Protein AF-A0A9D7CBF1-F1 (afdb_monomer_lite)

Secondary structure (DSSP, 8-state):
-PPPP---PPPPPPPHHHHHHHHHHHHHHHHHHIIIIIHHHHH---SSSHHHHTTHHHHHHHHHHHHHHHHHHHHHHHHHHHHHHHHHHHHHS------

Radius of gyration: 31.82 Å; chains: 1; bounding box: 106×47×60 Å

pLDDT: mean 87.49, std 14.04, range [46.16, 98.62]

Foldseek 3Di:
DDDDDPPPDDDDDDDPVRVVVVVVVVVVVVVVCCQQAVCQQQQLHHPPCNCVVVVNSVNNVVNVVVVVVVVVVVVVVVVVVVVVVVVVVVVPDPPPPDD

Sequence (99 aa):
MPLPASSTPPPELPSSRALIRSTLAALAVAVVLLLTTVLPAEYGIDPTGAGRVLGLTHMGEIKVRLAREAAADAAADAAAIDEAMDDAEAVATPPDSTA

Structure (mmCIF, N/CA/C/O backbone):
data_AF-A0A9D7CBF1-F1
#
_entry.id   AF-A0A9D7CBF1-F1
#
loop_
_atom_site.group_PDB
_atom_site.id
_atom_site.type_symbol
_atom_site.label_atom_id
_atom_site.label_alt_id
_atom_site.label_comp_id
_atom_site.label_asym_id
_atom_site.label_entity_id
_atom_site.label_seq_id
_atom_site.pdbx_PDB_ins_code
_atom_site.Cartn_x
_atom_site.Cartn_y
_atom_site.Cartn_z
_atom_site.occupancy
_atom_site.B_iso_or_equiv
_atom_site.auth_seq_id
_atom_site.auth_comp_id
_atom_site.auth_asym_id
_atom_site.auth_atom_id
_atom_site.pdbx_PDB_model_num
ATOM 1 N N . MET A 1 1 ? -39.797 38.365 32.332 1.00 73.25 1 MET A N 1
ATOM 2 C CA . MET A 1 1 ? -39.767 36.930 31.981 1.00 73.25 1 MET A CA 1
ATOM 3 C C . MET A 1 1 ? -38.304 36.508 31.872 1.00 73.25 1 MET A C 1
ATOM 5 O O . MET A 1 1 ? -37.651 36.974 30.949 1.00 73.25 1 MET A O 1
ATOM 9 N N . PRO A 1 2 ? -37.746 35.761 32.841 1.00 71.06 2 PRO A N 1
ATOM 10 C CA . PRO A 1 2 ? -36.368 35.263 32.774 1.00 71.06 2 PRO A CA 1
ATOM 11 C C . PRO A 1 2 ? -36.238 34.156 31.714 1.00 71.06 2 PRO A C 1
ATOM 13 O O . PRO A 1 2 ? -37.136 33.326 31.590 1.00 71.06 2 PRO A O 1
ATOM 16 N N . LEU A 1 3 ? -35.146 34.154 30.948 1.00 72.25 3 LEU A N 1
ATOM 17 C CA . LEU A 1 3 ? -34.846 33.126 29.943 1.00 72.25 3 LEU A CA 1
ATOM 18 C C . LEU A 1 3 ? -34.361 31.827 30.626 1.00 72.25 3 LEU A C 1
ATOM 20 O O . LEU A 1 3 ? -33.643 31.920 31.625 1.00 72.25 3 LEU A O 1
ATOM 24 N N . PRO A 1 4 ? -34.711 30.626 30.120 1.00 72.38 4 PRO A N 1
ATOM 25 C CA . PRO A 1 4 ? -34.198 29.371 30.665 1.00 72.38 4 PRO A CA 1
ATOM 26 C C . PRO A 1 4 ? -32.698 29.235 30.367 1.00 72.38 4 PRO A C 1
ATOM 28 O O . PRO A 1 4 ? -32.264 29.406 29.229 1.00 72.38 4 PRO A O 1
ATOM 31 N N . ALA A 1 5 ? -31.901 28.922 31.390 1.00 69.19 5 ALA A N 1
ATOM 32 C CA . ALA A 1 5 ? -30.484 28.624 31.230 1.00 69.19 5 ALA A CA 1
ATOM 33 C C . ALA A 1 5 ? -30.316 27.360 30.370 1.00 69.19 5 ALA A C 1
ATOM 35 O O . ALA A 1 5 ? -30.814 26.291 30.722 1.00 69.19 5 ALA A O 1
ATOM 36 N N . SER A 1 6 ? -29.624 27.474 29.237 1.00 65.06 6 SER A N 1
ATOM 37 C CA . SER A 1 6 ? -29.254 26.341 28.389 1.00 65.06 6 SER A CA 1
ATOM 38 C C . SER A 1 6 ? -28.215 25.479 29.110 1.00 65.06 6 SER A C 1
ATOM 40 O O . SER A 1 6 ? -27.018 25.768 29.074 1.00 65.06 6 SER A O 1
ATOM 42 N N . SER A 1 7 ? -28.678 24.434 29.795 1.00 62.53 7 SER A N 1
ATOM 43 C CA . SER A 1 7 ? -27.835 23.418 30.422 1.00 62.53 7 SER A CA 1
ATOM 44 C C . SER A 1 7 ? -27.278 22.474 29.354 1.00 62.53 7 SER A C 1
ATOM 46 O O . SER A 1 7 ? -27.757 21.352 29.196 1.00 62.53 7 SER A O 1
ATOM 48 N N . THR A 1 8 ? -26.288 22.931 28.589 1.00 72.69 8 THR A N 1
ATOM 49 C CA . THR A 1 8 ? -25.450 22.020 27.804 1.00 72.69 8 THR A CA 1
ATOM 50 C C . THR A 1 8 ? -24.467 21.381 28.784 1.00 72.69 8 THR A C 1
ATOM 52 O O . THR A 1 8 ? -23.608 22.098 29.306 1.00 72.69 8 THR A O 1
ATOM 55 N N . PRO A 1 9 ? -24.597 20.082 29.113 1.00 74.31 9 PRO A N 1
ATOM 56 C CA . PRO A 1 9 ? -23.629 19.423 29.976 1.00 74.31 9 PRO A CA 1
ATOM 57 C C . PRO A 1 9 ? -22.238 19.457 29.319 1.00 74.31 9 PRO A C 1
ATOM 59 O O . PRO A 1 9 ? -22.139 19.407 28.088 1.00 74.31 9 PRO A O 1
ATOM 62 N N . PRO A 1 10 ? -21.160 19.571 30.116 1.00 72.25 10 PRO A N 1
ATOM 63 C CA . PRO A 1 10 ? -19.801 19.535 29.591 1.00 72.25 10 PRO A CA 1
ATOM 64 C C . PRO A 1 10 ? -19.548 18.200 28.870 1.00 72.25 10 PRO A C 1
ATOM 66 O O . PRO A 1 10 ? -20.109 17.179 29.275 1.00 72.25 10 PRO A O 1
ATOM 69 N N . PRO A 1 11 ? -18.725 18.184 27.805 1.00 74.19 11 PRO A N 1
ATOM 70 C CA . PRO A 1 11 ? -18.452 16.963 27.058 1.00 74.19 11 PRO A CA 1
ATOM 71 C C . PRO A 1 11 ? -17.818 15.924 27.985 1.00 74.19 11 PRO A C 1
ATOM 73 O O . PRO A 1 11 ? -16.750 16.159 28.553 1.00 74.19 11 PRO A O 1
ATOM 76 N N . GLU A 1 12 ? -18.480 14.778 28.151 1.00 79.19 12 GLU A N 1
ATOM 77 C CA . GLU A 1 12 ? -17.913 13.673 28.916 1.00 79.19 12 GLU A CA 1
ATOM 78 C C . GLU A 1 12 ? -16.659 13.151 28.211 1.00 79.19 12 GLU A C 1
ATOM 80 O O . GLU A 1 12 ? -16.680 12.795 27.030 1.00 79.19 12 GLU A O 1
ATOM 85 N N . LEU A 1 13 ? -15.541 13.138 28.938 1.00 82.94 13 LEU A N 1
ATOM 86 C CA . LEU A 1 13 ? -14.261 12.702 28.398 1.00 82.94 13 LEU A CA 1
ATOM 87 C C . LEU A 1 13 ? -14.205 11.168 28.328 1.00 82.94 13 LEU A C 1
ATOM 89 O O . LEU A 1 13 ? -14.628 10.489 29.270 1.00 82.94 13 LEU A O 1
ATOM 93 N N . PRO A 1 14 ? -13.647 10.591 27.248 1.00 83.06 14 PRO A N 1
ATOM 94 C CA . PRO A 1 14 ? -13.475 9.151 27.155 1.00 83.06 14 PRO A CA 1
ATOM 95 C C . PRO A 1 14 ? -12.546 8.653 28.268 1.00 83.06 14 PRO A C 1
ATOM 97 O O . PRO A 1 14 ? -11.486 9.222 28.523 1.00 83.06 14 PRO A O 1
ATOM 100 N N . SER A 1 15 ? -12.924 7.549 28.915 1.00 91.38 15 SER A N 1
ATOM 101 C CA . SER A 1 15 ? -12.055 6.900 29.903 1.00 91.38 15 SER A CA 1
ATOM 102 C C . SER A 1 15 ? -10.755 6.395 29.262 1.00 91.38 15 SER A C 1
ATOM 104 O O . SER A 1 15 ? -10.725 6.055 28.077 1.00 91.38 15 SER A O 1
ATOM 106 N N . SER A 1 16 ? -9.688 6.234 30.050 1.00 92.69 16 SER A N 1
ATOM 107 C CA . SER A 1 16 ? -8.406 5.708 29.549 1.00 92.69 16 SER A CA 1
ATOM 108 C C . SER A 1 16 ? -8.554 4.347 28.857 1.00 92.69 16 SER A C 1
ATOM 110 O O . SER A 1 16 ? -7.890 4.075 27.861 1.00 92.69 16 SER A O 1
ATOM 112 N N . ARG A 1 17 ? -9.477 3.500 29.337 1.00 91.50 17 ARG A N 1
ATOM 113 C CA . ARG A 1 17 ? -9.803 2.210 28.704 1.00 91.50 17 ARG A CA 1
ATOM 114 C C . ARG A 1 17 ? -10.453 2.387 27.331 1.00 91.50 17 ARG A C 1
ATOM 116 O O . ARG A 1 17 ? -10.142 1.629 26.416 1.00 91.50 17 ARG A O 1
ATOM 123 N N . ALA A 1 18 ? -11.342 3.370 27.187 1.00 92.88 18 ALA A N 1
ATOM 124 C CA . ALA A 1 18 ? -11.967 3.688 25.906 1.00 92.88 18 ALA A CA 1
ATOM 125 C C . ALA A 1 18 ? -10.932 4.198 24.894 1.00 92.88 18 ALA A C 1
ATOM 127 O O . ALA A 1 18 ? -10.955 3.764 23.744 1.00 92.88 18 ALA A O 1
ATOM 128 N N . LEU A 1 19 ? -9.993 5.037 25.341 1.00 94.38 19 LEU A N 1
ATOM 129 C CA . LEU A 1 19 ? -8.904 5.556 24.513 1.00 94.38 19 LEU A CA 1
ATOM 130 C C . LEU A 1 19 ? -7.987 4.426 24.022 1.00 94.38 19 LEU A C 1
ATOM 132 O O . LEU A 1 19 ? -7.766 4.287 22.826 1.00 94.38 19 LEU A O 1
ATOM 136 N N . ILE A 1 20 ? -7.531 3.543 24.915 1.00 97.38 20 ILE A N 1
ATOM 137 C CA . ILE A 1 20 ? -6.689 2.398 24.526 1.00 97.38 20 ILE A CA 1
ATOM 138 C C . ILE A 1 20 ? -7.412 1.500 23.515 1.00 97.38 20 ILE A C 1
ATOM 140 O O . ILE A 1 20 ? -6.827 1.085 22.513 1.00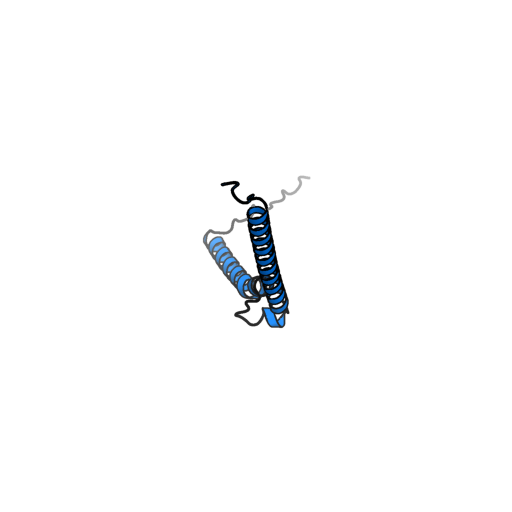 97.38 20 ILE A O 1
ATOM 144 N N . ARG A 1 21 ? -8.701 1.218 23.743 1.00 95.81 21 ARG A N 1
ATOM 145 C CA . ARG A 1 21 ? -9.499 0.396 22.828 1.00 95.81 21 ARG A CA 1
ATOM 146 C C . ARG A 1 21 ? -9.618 1.037 21.443 1.00 95.81 21 ARG A C 1
ATOM 148 O O . ARG A 1 21 ? -9.502 0.321 20.449 1.00 95.81 21 ARG A O 1
ATOM 155 N N . SER A 1 22 ? -9.859 2.345 21.358 1.00 97.31 22 SER A N 1
ATOM 156 C CA . SER A 1 22 ? -9.968 3.027 20.065 1.00 97.31 22 SER A CA 1
ATOM 157 C C . SER A 1 22 ? -8.620 3.115 19.352 1.00 97.31 22 SER A C 1
ATOM 159 O O . SER A 1 22 ? -8.574 2.892 18.145 1.00 97.31 22 SER A O 1
ATOM 161 N N . THR A 1 23 ? -7.518 3.334 20.074 1.00 97.19 23 THR A N 1
ATOM 162 C CA . THR A 1 23 ? -6.168 3.312 19.495 1.00 97.19 23 THR A CA 1
ATOM 163 C C . THR A 1 23 ? -5.825 1.944 18.914 1.00 97.19 23 THR A C 1
ATOM 165 O O . THR A 1 23 ? -5.331 1.870 17.792 1.00 97.19 23 THR A O 1
ATOM 168 N N . LEU A 1 24 ? -6.127 0.855 19.625 1.00 98.38 24 LEU A N 1
ATOM 169 C CA . LEU A 1 24 ? -5.895 -0.498 19.110 1.00 98.38 24 LEU A CA 1
ATOM 170 C C . LEU A 1 24 ? -6.747 -0.794 17.871 1.00 98.38 24 LEU A C 1
ATOM 172 O O . LEU A 1 24 ? -6.252 -1.379 16.910 1.00 98.38 24 LEU A O 1
ATOM 176 N N . ALA A 1 25 ? -8.008 -0.357 17.865 1.00 98.19 25 ALA A N 1
ATOM 177 C CA . ALA A 1 25 ? -8.867 -0.496 16.694 1.00 98.19 25 ALA A CA 1
ATOM 178 C C . ALA A 1 25 ? -8.328 0.304 15.495 1.00 98.19 25 ALA A C 1
ATOM 180 O O . ALA A 1 25 ? -8.259 -0.223 14.387 1.00 98.19 25 ALA A O 1
ATOM 181 N N . ALA A 1 26 ? -7.893 1.546 15.717 1.00 98.12 26 ALA A N 1
ATOM 182 C CA . ALA A 1 26 ? -7.286 2.376 14.681 1.00 98.12 26 ALA A CA 1
ATOM 183 C C . ALA A 1 26 ? -5.995 1.751 14.134 1.00 98.12 26 ALA A C 1
ATOM 185 O O . ALA A 1 26 ? -5.804 1.718 12.921 1.00 98.12 26 ALA A O 1
ATOM 186 N N . LEU A 1 27 ? -5.146 1.199 15.006 1.00 98.62 27 LEU A N 1
ATOM 187 C CA . LEU A 1 27 ? -3.933 0.491 14.599 1.00 98.62 27 LEU A CA 1
ATOM 188 C C . LEU A 1 27 ? -4.263 -0.715 13.712 1.00 98.62 27 LEU A C 1
ATOM 190 O O . LEU A 1 27 ? -3.626 -0.906 12.679 1.00 98.62 27 LEU A O 1
ATOM 194 N N . ALA A 1 28 ? -5.282 -1.499 14.070 1.00 98.62 28 ALA A N 1
ATOM 195 C CA . ALA A 1 28 ? -5.719 -2.627 13.254 1.00 98.62 28 ALA A CA 1
ATOM 196 C C . ALA A 1 28 ? -6.190 -2.173 11.861 1.00 98.62 28 ALA A C 1
ATOM 198 O O . ALA A 1 28 ? -5.763 -2.738 10.855 1.00 98.62 28 ALA A O 1
ATOM 199 N N . VAL A 1 29 ? -7.007 -1.116 11.788 1.00 98.62 29 VAL A N 1
ATOM 200 C CA . VAL A 1 29 ? -7.439 -0.527 10.508 1.00 98.62 29 VAL A CA 1
ATOM 201 C C . VAL A 1 29 ? -6.240 -0.032 9.697 1.00 98.62 29 VAL A C 1
ATOM 203 O O . VAL A 1 29 ? -6.168 -0.292 8.498 1.00 98.62 29 VAL A O 1
ATOM 206 N N . ALA A 1 30 ? -5.275 0.625 10.341 1.00 98.44 30 ALA A N 1
ATOM 207 C CA . ALA A 1 30 ? -4.068 1.107 9.682 1.00 98.44 30 ALA A CA 1
ATOM 208 C C . ALA A 1 30 ? -3.251 -0.041 9.072 1.00 98.44 30 ALA A C 1
ATOM 210 O O . ALA A 1 30 ? -2.821 0.070 7.928 1.00 98.44 30 ALA A O 1
ATOM 211 N N . VAL A 1 31 ? -3.090 -1.162 9.784 1.00 98.50 31 VAL A N 1
ATOM 212 C CA . VAL A 1 31 ? -2.406 -2.353 9.248 1.00 98.50 31 VAL A CA 1
ATOM 213 C C . VAL A 1 31 ? -3.165 -2.930 8.053 1.00 98.50 31 VAL A C 1
ATOM 215 O O . VAL A 1 31 ? -2.548 -3.270 7.047 1.00 98.50 31 VAL A O 1
ATOM 218 N N . VAL A 1 32 ? -4.496 -3.006 8.118 1.00 98.25 32 VAL A N 1
ATOM 219 C CA . VAL A 1 32 ? -5.304 -3.486 6.985 1.00 98.25 32 VAL A CA 1
ATOM 220 C C . VAL A 1 32 ? -5.099 -2.600 5.758 1.00 98.25 32 VAL A C 1
ATOM 222 O O . VAL A 1 32 ? -4.835 -3.119 4.674 1.00 98.25 32 VAL A O 1
ATOM 225 N N . LEU A 1 33 ? -5.164 -1.277 5.916 1.00 98.00 33 LEU A N 1
ATOM 226 C CA . LEU A 1 33 ? -4.909 -0.339 4.820 1.00 98.00 33 LEU A CA 1
ATOM 227 C C . LEU A 1 33 ? -3.476 -0.470 4.293 1.00 98.00 33 LEU A C 1
ATOM 229 O O . LEU A 1 33 ? -3.272 -0.554 3.086 1.00 98.00 33 LEU A O 1
ATOM 233 N N . LEU A 1 34 ? -2.488 -0.579 5.182 1.00 98.12 34 LEU A N 1
ATOM 234 C CA . LEU A 1 34 ? -1.091 -0.757 4.795 1.00 98.12 34 LEU A CA 1
ATOM 235 C C . LEU A 1 34 ? -0.910 -1.969 3.868 1.00 98.12 34 LEU A C 1
ATOM 237 O O . LEU A 1 34 ? -0.268 -1.857 2.826 1.00 98.12 34 LEU A O 1
ATOM 241 N N . LEU A 1 35 ? -1.499 -3.111 4.225 1.00 97.50 35 LEU A N 1
ATOM 242 C CA . LEU A 1 35 ? -1.336 -4.358 3.476 1.00 97.50 35 LEU A CA 1
ATOM 243 C C . LEU A 1 35 ? -2.180 -4.432 2.196 1.00 97.50 35 LEU A C 1
ATOM 245 O O . LEU A 1 35 ? -1.778 -5.104 1.250 1.00 97.50 35 LEU A O 1
ATOM 249 N N . THR A 1 36 ? -3.345 -3.781 2.162 1.00 96.56 36 THR A N 1
ATOM 250 C CA . THR A 1 36 ? -4.322 -3.927 1.062 1.00 96.56 36 THR A CA 1
ATOM 251 C C . THR A 1 36 ? -4.322 -2.770 0.069 1.00 96.56 36 THR A C 1
ATOM 253 O O . THR A 1 36 ? -4.767 -2.952 -1.064 1.00 96.56 36 THR A O 1
ATOM 256 N N . THR A 1 37 ? -3.838 -1.587 0.459 1.00 97.00 37 THR A N 1
ATOM 257 C CA . THR A 1 37 ? -3.851 -0.395 -0.401 1.00 97.00 37 THR A CA 1
ATOM 258 C C . THR A 1 37 ? -2.459 0.186 -0.593 1.00 97.00 37 THR A C 1
ATOM 260 O O . THR A 1 37 ? -2.029 0.332 -1.736 1.00 97.00 37 THR A O 1
ATOM 263 N N . VAL A 1 38 ? -1.729 0.454 0.493 1.00 97.31 38 VAL A N 1
ATOM 264 C CA . VAL A 1 38 ? -0.431 1.148 0.435 1.00 97.31 38 VAL A CA 1
ATOM 265 C C . VAL A 1 38 ? 0.635 0.271 -0.223 1.00 97.31 38 VAL A C 1
ATOM 267 O O . VAL A 1 38 ? 1.201 0.662 -1.242 1.00 97.31 38 VAL A O 1
ATOM 270 N N . LEU A 1 39 ? 0.860 -0.945 0.292 1.00 97.88 39 LEU A N 1
ATOM 271 C CA . LEU A 1 39 ? 1.842 -1.875 -0.278 1.00 97.88 39 LEU A CA 1
ATOM 272 C C . LEU A 1 39 ? 1.563 -2.209 -1.757 1.00 97.88 39 LEU A C 1
ATOM 274 O O . LEU A 1 39 ? 2.493 -2.113 -2.565 1.00 97.88 39 LEU A O 1
ATOM 278 N N . PRO A 1 40 ? 0.313 -2.512 -2.159 1.00 97.75 40 PRO A N 1
ATOM 279 C CA . PRO A 1 40 ? -0.014 -2.715 -3.565 1.00 97.75 40 PRO A CA 1
ATOM 280 C C . PRO A 1 40 ? 0.235 -1.488 -4.446 1.00 97.75 40 PRO A C 1
ATOM 282 O O . PRO A 1 40 ? 0.849 -1.621 -5.501 1.00 97.75 40 PRO A O 1
ATOM 285 N N . ALA A 1 41 ? -0.214 -0.299 -4.032 1.00 97.19 41 ALA A N 1
ATOM 286 C CA . ALA A 1 41 ? -0.178 0.907 -4.866 1.00 97.19 41 ALA A CA 1
ATOM 287 C C . ALA A 1 41 ? 1.214 1.548 -4.992 1.00 97.19 41 ALA A C 1
ATOM 289 O O . ALA A 1 41 ? 1.482 2.265 -5.967 1.00 97.19 41 ALA A O 1
ATOM 290 N N . GLU A 1 42 ? 2.074 1.349 -3.994 1.00 96.50 42 GLU A N 1
ATOM 291 C CA . GLU A 1 42 ? 3.419 1.929 -3.963 1.00 96.50 42 GLU A CA 1
ATOM 292 C C . GLU A 1 42 ? 4.493 0.935 -4.387 1.00 96.50 42 GLU A C 1
ATOM 294 O O . GLU A 1 42 ? 5.386 1.299 -5.149 1.00 96.50 42 GLU A O 1
ATOM 299 N N . TYR A 1 43 ? 4.381 -0.321 -3.955 1.00 96.75 43 TYR A N 1
ATOM 300 C CA . TYR A 1 43 ? 5.442 -1.314 -4.129 1.00 96.75 43 TYR A CA 1
ATOM 301 C C . TYR A 1 43 ? 5.033 -2.496 -5.012 1.00 96.75 43 TYR A C 1
ATOM 303 O O . TYR A 1 43 ? 5.866 -3.352 -5.303 1.00 96.75 43 TYR A O 1
ATOM 311 N N . GLY A 1 44 ? 3.767 -2.586 -5.432 1.00 96.12 44 GLY A N 1
ATOM 312 C CA . GLY A 1 44 ? 3.268 -3.736 -6.193 1.00 96.12 44 GLY A CA 1
ATOM 313 C C . GLY A 1 44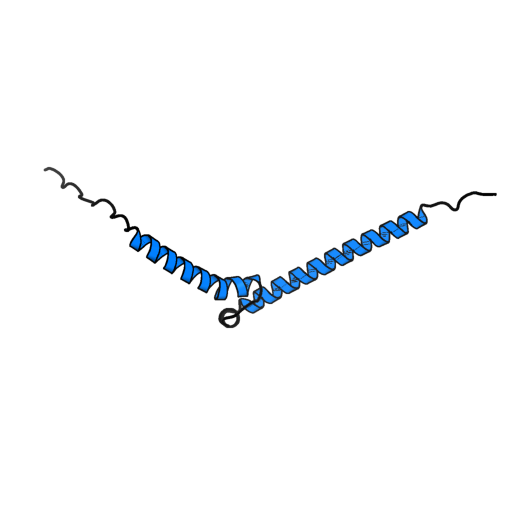 ? 3.219 -5.031 -5.373 1.00 96.12 44 GLY A C 1
ATOM 314 O O . GLY A 1 44 ? 3.082 -6.116 -5.935 1.00 96.12 44 GLY A O 1
ATOM 315 N N . ILE A 1 45 ? 3.334 -4.942 -4.044 1.00 96.88 45 ILE A N 1
ATOM 316 C CA . ILE A 1 45 ? 3.306 -6.099 -3.145 1.00 96.88 45 ILE A CA 1
ATOM 317 C C . ILE A 1 45 ? 1.883 -6.256 -2.620 1.00 96.88 45 ILE A C 1
ATOM 319 O O . ILE A 1 45 ? 1.388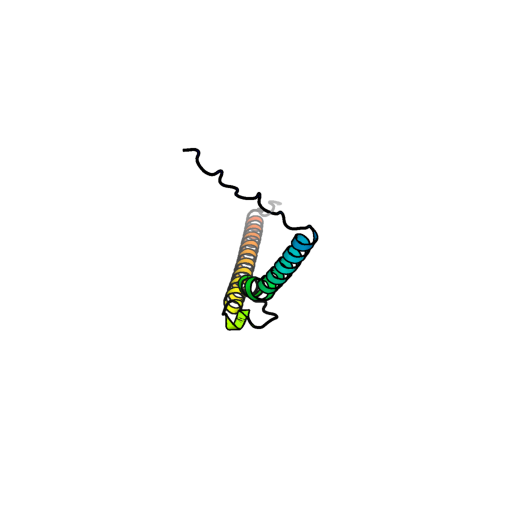 -5.391 -1.906 1.00 96.88 45 ILE A O 1
ATOM 323 N N . ASP A 1 46 ? 1.229 -7.371 -2.941 1.00 96.50 46 ASP A N 1
ATOM 324 C CA . ASP A 1 46 ? -0.152 -7.635 -2.530 1.00 96.50 46 ASP A CA 1
ATOM 325 C C . ASP A 1 46 ? -0.287 -9.005 -1.850 1.00 96.50 46 ASP A C 1
ATOM 327 O O . ASP A 1 46 ? -0.552 -10.004 -2.525 1.00 96.50 46 ASP A O 1
ATOM 331 N N . PRO A 1 47 ? -0.106 -9.078 -0.516 1.00 95.00 47 PRO A N 1
ATOM 332 C CA . PRO A 1 47 ? -0.201 -10.337 0.220 1.00 95.00 47 PRO A CA 1
ATOM 333 C C . PRO A 1 47 ? -1.641 -10.856 0.323 1.00 95.00 47 PRO A C 1
ATOM 335 O O . PRO A 1 47 ? -1.853 -12.028 0.622 1.00 95.00 47 PRO A O 1
ATOM 338 N N . THR A 1 48 ? -2.634 -9.989 0.101 1.00 96.12 48 THR A N 1
ATOM 339 C CA . THR A 1 48 ? -4.057 -10.310 0.293 1.00 96.12 48 THR A CA 1
ATOM 340 C C . THR A 1 48 ? -4.799 -10.608 -1.009 1.00 96.12 48 THR A C 1
ATOM 342 O O . THR A 1 48 ? -5.868 -11.211 -0.975 1.00 96.12 48 THR A O 1
ATOM 345 N N . GLY A 1 49 ? -4.275 -10.166 -2.153 1.00 94.75 49 GLY A N 1
ATOM 346 C CA . GLY A 1 49 ? -4.948 -10.210 -3.454 1.00 94.75 49 GLY A CA 1
ATOM 347 C C . GLY A 1 49 ? -5.961 -9.078 -3.679 1.00 94.75 49 GLY A C 1
ATOM 348 O O . GLY A 1 49 ? -6.427 -8.893 -4.806 1.00 94.75 49 GLY A O 1
ATOM 349 N N . ALA A 1 50 ? -6.309 -8.306 -2.641 1.00 96.50 50 ALA A N 1
ATOM 350 C CA . ALA A 1 50 ? -7.283 -7.221 -2.739 1.00 96.50 50 ALA A CA 1
ATOM 351 C C . ALA A 1 50 ? -6.777 -6.084 -3.637 1.00 96.50 50 ALA A C 1
ATOM 353 O O . ALA A 1 50 ? -7.534 -5.557 -4.453 1.00 96.50 50 ALA A O 1
ATOM 354 N N . GLY A 1 51 ? -5.487 -5.752 -3.547 1.00 96.94 51 GLY A N 1
ATOM 355 C CA . GLY A 1 51 ? -4.86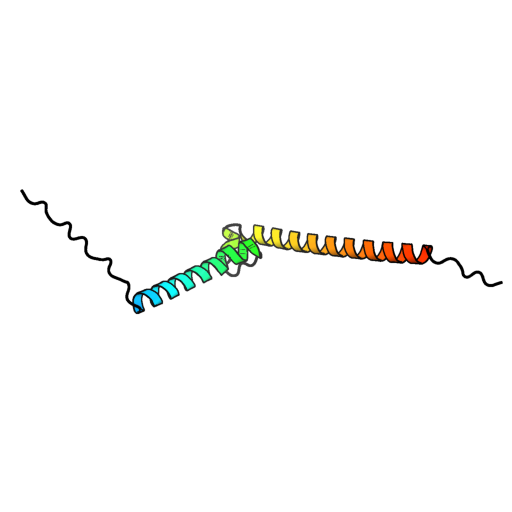8 -4.726 -4.382 1.00 96.94 51 GLY A CA 1
ATOM 356 C C . GLY A 1 51 ? -4.950 -5.059 -5.872 1.00 96.94 51 GLY A C 1
ATOM 357 O O . GLY A 1 51 ? -5.148 -4.162 -6.691 1.00 96.94 51 GLY A O 1
ATOM 358 N N . ARG A 1 52 ? -4.867 -6.343 -6.236 1.00 96.25 52 ARG A N 1
ATOM 359 C CA . ARG A 1 52 ? -4.970 -6.812 -7.624 1.00 96.25 52 ARG A CA 1
ATOM 360 C C . ARG A 1 52 ? -6.393 -6.694 -8.155 1.00 96.25 52 ARG A C 1
ATOM 362 O O . ARG A 1 52 ? -6.572 -6.256 -9.287 1.00 96.25 52 ARG A O 1
ATOM 369 N N . VAL A 1 53 ? -7.389 -7.026 -7.333 1.00 97.25 53 VAL A N 1
ATOM 370 C CA . VAL A 1 53 ? -8.813 -6.851 -7.676 1.00 97.25 53 VAL A CA 1
ATOM 371 C C . VAL A 1 53 ? -9.151 -5.372 -7.867 1.00 97.25 53 VAL A C 1
ATOM 373 O O . VAL A 1 53 ? -9.879 -5.018 -8.789 1.00 97.25 53 VAL A O 1
ATOM 376 N N . LEU A 1 54 ? -8.580 -4.505 -7.031 1.00 95.81 54 LEU A N 1
ATOM 377 C CA . LEU A 1 54 ? -8.742 -3.053 -7.125 1.00 95.81 54 LEU A CA 1
ATOM 378 C C . LEU A 1 54 ? -7.858 -2.405 -8.209 1.00 95.81 54 LEU A C 1
ATOM 380 O O . LEU A 1 54 ? -7.963 -1.204 -8.439 1.00 95.81 54 LEU A O 1
ATOM 384 N N . GLY A 1 55 ? -6.967 -3.166 -8.854 1.00 96.44 55 GLY A N 1
ATOM 385 C CA . GLY A 1 55 ? -6.024 -2.670 -9.863 1.00 96.44 55 GLY A CA 1
ATOM 386 C C . GLY A 1 55 ? -4.825 -1.879 -9.318 1.00 96.44 55 GLY A C 1
ATOM 387 O O . GLY A 1 55 ? -3.968 -1.461 -10.095 1.00 96.44 55 GLY A O 1
ATOM 388 N N . LEU A 1 56 ? -4.706 -1.711 -7.999 1.00 97.75 56 LEU A N 1
ATOM 389 C CA . LEU A 1 56 ? -3.628 -0.960 -7.346 1.00 97.75 56 LEU A CA 1
ATOM 390 C C . LEU A 1 56 ? -2.262 -1.633 -7.514 1.00 97.75 56 LEU A C 1
ATOM 392 O O . LEU A 1 56 ? -1.271 -0.953 -7.767 1.00 97.75 56 LEU A O 1
ATOM 396 N N . THR A 1 57 ? -2.212 -2.966 -7.434 1.00 97.69 57 THR A N 1
ATOM 397 C CA . THR A 1 57 ? -0.959 -3.732 -7.560 1.00 97.69 57 THR A CA 1
ATOM 398 C C . THR A 1 57 ? -0.283 -3.491 -8.906 1.00 97.69 57 THR A C 1
ATOM 400 O O . THR A 1 57 ? 0.925 -3.286 -8.967 1.00 97.69 57 THR A O 1
ATOM 403 N N . HIS A 1 58 ? -1.066 -3.446 -9.989 1.00 97.25 58 HIS A N 1
ATOM 404 C CA . HIS A 1 58 ? -0.531 -3.196 -11.327 1.00 97.25 58 HIS A CA 1
ATOM 405 C C . HIS A 1 58 ? 0.100 -1.802 -11.433 1.00 97.25 58 HIS A C 1
ATOM 407 O O . HIS A 1 58 ? 1.169 -1.644 -12.022 1.00 97.25 58 HIS A O 1
ATOM 413 N N . MET A 1 59 ? -0.523 -0.798 -10.808 1.00 96.69 59 MET A N 1
ATOM 414 C CA . MET A 1 59 ? 0.037 0.552 -10.739 1.00 96.69 59 MET A CA 1
ATOM 415 C C . MET A 1 59 ? 1.365 0.577 -9.969 1.00 96.69 59 MET A C 1
ATOM 417 O O . MET A 1 59 ? 2.319 1.201 -10.434 1.00 96.69 59 MET A O 1
ATOM 421 N N . GLY A 1 60 ? 1.449 -0.106 -8.822 1.00 97.44 60 GLY A N 1
ATOM 422 C CA . GLY A 1 60 ? 2.680 -0.186 -8.027 1.00 97.44 60 GLY A CA 1
ATOM 423 C C . GLY A 1 60 ? 3.821 -0.888 -8.766 1.00 97.44 60 GLY A C 1
ATOM 424 O O . GLY A 1 60 ? 4.935 -0.374 -8.810 1.00 97.44 60 GLY A O 1
ATOM 425 N N . GLU A 1 61 ? 3.537 -2.006 -9.438 1.00 97.69 61 GLU A N 1
ATOM 426 C CA . GLU A 1 61 ? 4.518 -2.721 -10.266 1.00 97.69 61 GLU A CA 1
ATOM 427 C C . GLU A 1 61 ? 5.100 -1.829 -11.379 1.00 97.69 61 GLU A C 1
ATOM 429 O O . GLU A 1 61 ? 6.302 -1.879 -11.646 1.00 97.69 61 GLU A O 1
ATOM 434 N N . ILE A 1 62 ? 4.267 -1.000 -12.024 1.00 97.62 62 ILE A N 1
ATOM 435 C CA . ILE A 1 62 ? 4.722 -0.029 -13.030 1.00 97.62 62 ILE A CA 1
ATOM 436 C C . ILE A 1 62 ? 5.669 0.989 -12.391 1.00 97.62 62 ILE A C 1
ATOM 438 O O . ILE A 1 62 ? 6.780 1.163 -12.884 1.00 97.62 62 ILE A O 1
ATOM 442 N N . LYS A 1 63 ? 5.273 1.621 -11.279 1.00 96.25 63 LYS A N 1
ATOM 443 C CA . LYS A 1 63 ? 6.116 2.613 -10.587 1.00 96.25 63 LYS A CA 1
ATOM 444 C C . LYS A 1 63 ? 7.486 2.048 -10.216 1.00 96.25 63 LYS A C 1
ATOM 446 O O . LYS A 1 63 ? 8.496 2.701 -10.458 1.00 96.25 63 LYS A O 1
ATOM 451 N N . VAL A 1 64 ? 7.521 0.835 -9.662 1.00 97.06 64 VAL A N 1
ATOM 452 C CA . VAL A 1 64 ? 8.771 0.173 -9.262 1.00 97.06 64 VAL A CA 1
ATOM 453 C C . VAL A 1 64 ? 9.666 -0.108 -10.470 1.00 97.06 64 VAL A C 1
ATOM 455 O O . VAL A 1 64 ? 10.876 0.102 -10.386 1.00 97.06 64 VAL A O 1
ATOM 458 N N . ARG A 1 65 ? 9.097 -0.550 -11.600 1.00 97.06 65 ARG A N 1
ATOM 459 C CA . ARG A 1 65 ? 9.870 -0.748 -12.836 1.00 97.06 65 ARG A CA 1
ATOM 460 C C . ARG A 1 65 ? 10.455 0.558 -13.354 1.00 97.06 65 ARG A C 1
ATOM 462 O O . ARG A 1 65 ? 11.661 0.609 -13.556 1.00 97.06 65 ARG A O 1
ATOM 469 N N . LEU A 1 66 ? 9.642 1.609 -13.465 1.00 96.94 66 LEU A N 1
ATOM 470 C CA . LEU A 1 66 ? 10.107 2.926 -13.911 1.00 96.94 66 LEU A CA 1
ATOM 471 C C . LEU A 1 66 ? 11.230 3.460 -13.014 1.00 96.94 66 LEU A C 1
ATOM 473 O O . LEU A 1 66 ? 12.217 3.986 -13.512 1.00 96.94 66 LEU A O 1
ATOM 477 N N . ALA A 1 67 ? 11.107 3.298 -11.694 1.00 95.88 67 ALA A N 1
ATOM 478 C CA . ALA A 1 67 ? 12.148 3.715 -10.759 1.00 95.88 67 ALA A CA 1
ATOM 479 C C . ALA A 1 67 ? 13.456 2.925 -10.946 1.00 95.88 67 ALA A C 1
ATOM 481 O O . ALA A 1 67 ? 14.539 3.499 -10.855 1.00 95.88 67 ALA A O 1
ATOM 482 N N . ARG A 1 68 ? 13.369 1.616 -11.218 1.00 96.44 68 ARG A N 1
ATOM 483 C CA . ARG A 1 68 ? 14.542 0.778 -11.506 1.00 96.44 68 ARG A CA 1
ATOM 484 C C . ARG A 1 68 ? 15.199 1.160 -12.832 1.00 96.44 68 ARG A C 1
ATOM 486 O O . ARG A 1 68 ? 16.421 1.219 -12.882 1.00 96.44 68 ARG A O 1
ATOM 493 N N . GLU A 1 69 ? 14.406 1.376 -13.874 1.00 96.38 69 GLU A N 1
ATOM 494 C CA . GLU A 1 69 ? 14.893 1.787 -15.196 1.00 96.38 69 GLU A CA 1
ATOM 495 C C . GLU A 1 69 ? 15.609 3.135 -15.099 1.00 96.38 69 GLU A C 1
ATOM 497 O O . GLU A 1 69 ? 16.784 3.217 -15.434 1.00 96.38 69 GLU A O 1
ATOM 502 N N . ALA A 1 70 ? 14.980 4.137 -14.479 1.00 96.94 70 ALA A N 1
ATOM 503 C CA . ALA A 1 70 ? 15.600 5.443 -14.269 1.00 96.94 70 ALA A CA 1
ATOM 504 C C . ALA A 1 70 ? 16.916 5.370 -13.470 1.00 96.94 70 ALA A C 1
ATOM 506 O O . ALA A 1 70 ? 17.855 6.111 -13.747 1.00 96.94 70 ALA A O 1
ATOM 507 N N . ALA A 1 71 ? 17.003 4.479 -12.476 1.00 96.38 71 ALA A N 1
ATOM 508 C CA . ALA A 1 71 ? 18.237 4.271 -11.721 1.00 96.38 71 ALA A CA 1
ATOM 509 C C . ALA A 1 71 ? 19.340 3.598 -12.557 1.00 96.38 71 ALA A C 1
ATOM 511 O O . ALA A 1 71 ? 20.515 3.913 -12.376 1.00 96.38 71 ALA A O 1
ATOM 512 N N . ALA A 1 72 ? 18.974 2.678 -13.453 1.00 96.81 72 ALA A N 1
ATOM 513 C CA . ALA A 1 72 ? 19.916 2.040 -14.366 1.00 96.81 72 ALA A CA 1
ATOM 514 C C . ALA A 1 72 ? 20.438 3.032 -15.413 1.00 96.81 72 ALA A C 1
ATOM 516 O O . ALA A 1 72 ? 21.646 3.085 -15.632 1.00 96.81 72 ALA A O 1
ATOM 517 N N . ASP A 1 73 ? 19.555 3.854 -15.981 1.00 97.00 73 ASP A N 1
ATOM 518 C CA . ASP A 1 73 ? 19.923 4.894 -16.945 1.00 97.00 73 ASP A CA 1
ATOM 519 C C . ASP A 1 73 ? 20.874 5.915 -16.305 1.00 97.00 73 ASP A C 1
ATOM 521 O O . ASP A 1 73 ? 21.948 6.176 -16.834 1.00 97.00 73 ASP A O 1
ATOM 525 N N . ALA A 1 74 ? 20.558 6.400 -15.098 1.00 95.88 74 ALA A N 1
ATOM 526 C CA . ALA A 1 74 ? 21.432 7.325 -14.375 1.00 95.88 74 ALA A CA 1
ATOM 527 C C . ALA A 1 74 ? 22.820 6.730 -14.067 1.00 95.88 74 ALA A C 1
ATOM 529 O O . ALA A 1 74 ? 23.820 7.448 -14.073 1.00 95.88 74 ALA A O 1
ATOM 530 N N . ALA A 1 75 ? 22.895 5.424 -13.787 1.00 95.69 75 ALA A N 1
ATOM 531 C CA . ALA A 1 75 ? 24.166 4.738 -13.573 1.00 95.69 75 ALA A CA 1
ATOM 532 C C . ALA A 1 75 ? 24.963 4.578 -14.878 1.00 95.69 75 ALA A C 1
ATOM 534 O O . ALA A 1 75 ? 26.183 4.739 -14.862 1.00 95.69 75 ALA A O 1
ATOM 535 N N . ALA A 1 76 ? 24.288 4.286 -15.992 1.00 95.62 76 ALA A N 1
ATOM 536 C CA . ALA A 1 76 ? 24.913 4.202 -17.309 1.00 95.62 76 ALA A CA 1
ATOM 537 C C . ALA A 1 76 ? 25.449 5.566 -17.766 1.00 95.62 76 ALA A C 1
ATOM 539 O O . ALA A 1 76 ? 26.590 5.647 -18.216 1.00 95.62 76 ALA A O 1
ATOM 540 N N . ASP A 1 77 ? 24.674 6.636 -17.575 1.00 95.12 77 ASP A N 1
ATOM 541 C CA . ASP A 1 77 ? 25.103 8.004 -17.871 1.00 95.12 77 ASP A CA 1
ATOM 542 C C . ASP A 1 77 ? 26.331 8.388 -17.036 1.00 95.12 77 ASP A C 1
ATOM 544 O O . ASP A 1 77 ? 27.304 8.913 -17.570 1.00 95.12 77 ASP A O 1
ATOM 548 N N . ALA A 1 78 ? 26.327 8.078 -15.734 1.00 93.69 78 ALA A N 1
ATOM 549 C CA . ALA A 1 78 ? 27.470 8.337 -14.860 1.00 93.69 78 ALA A CA 1
ATOM 550 C C . ALA A 1 78 ? 28.737 7.593 -15.314 1.00 93.69 78 ALA A C 1
ATOM 552 O O . ALA A 1 78 ? 29.809 8.192 -15.341 1.00 93.69 78 ALA A O 1
ATOM 553 N N . ALA A 1 79 ? 28.610 6.320 -15.704 1.00 92.62 79 ALA A N 1
ATOM 554 C CA . ALA A 1 79 ? 29.729 5.537 -16.224 1.00 92.62 79 ALA A CA 1
ATOM 555 C C . ALA A 1 79 ? 30.261 6.102 -17.552 1.00 92.62 79 ALA A C 1
ATOM 557 O O . ALA A 1 79 ? 31.468 6.222 -17.721 1.00 92.62 79 ALA A O 1
ATOM 558 N N . ALA A 1 80 ? 29.379 6.522 -18.464 1.00 91.56 80 ALA A N 1
ATOM 559 C CA . ALA A 1 80 ? 29.784 7.117 -19.737 1.00 91.56 80 ALA A CA 1
ATOM 560 C C . ALA A 1 80 ? 30.522 8.458 -19.561 1.00 91.56 80 ALA A C 1
ATOM 562 O O . ALA A 1 80 ? 31.423 8.775 -20.336 1.00 91.56 80 ALA A O 1
ATOM 563 N N . ILE A 1 81 ? 30.154 9.252 -18.549 1.00 91.00 81 ILE A N 1
ATOM 564 C CA . ILE A 1 81 ? 30.857 10.500 -18.219 1.00 91.00 81 ILE A CA 1
ATOM 565 C C . ILE A 1 81 ? 32.253 10.199 -17.660 1.00 91.00 81 ILE A C 1
ATOM 567 O O . ILE A 1 81 ? 33.203 10.880 -18.037 1.00 91.00 81 ILE A O 1
ATOM 571 N N . ASP A 1 82 ? 32.378 9.188 -16.797 1.00 89.06 82 ASP A N 1
ATOM 572 C CA . ASP A 1 82 ? 33.662 8.755 -16.228 1.00 89.06 82 ASP A CA 1
ATOM 573 C C . ASP A 1 82 ? 34.614 8.246 -17.324 1.00 89.06 82 ASP A C 1
ATOM 575 O O . ASP A 1 82 ? 35.744 8.719 -17.427 1.00 89.06 82 ASP A O 1
ATOM 579 N N . GLU A 1 83 ? 34.124 7.389 -18.229 1.00 81.69 83 GLU A N 1
ATOM 580 C CA . GLU A 1 83 ? 34.891 6.908 -19.390 1.00 81.69 83 GLU A CA 1
ATOM 581 C C . GLU A 1 83 ? 35.329 8.060 -20.310 1.00 81.69 83 GLU A C 1
ATOM 583 O O . GLU A 1 83 ? 36.487 8.133 -20.718 1.00 81.69 83 GLU A O 1
ATOM 588 N N . ALA A 1 84 ? 34.443 9.023 -20.588 1.00 81.44 84 ALA A N 1
ATOM 589 C CA . ALA A 1 84 ? 34.789 10.183 -21.408 1.00 81.44 84 ALA A CA 1
ATOM 590 C C . ALA A 1 84 ? 35.815 11.120 -20.738 1.00 81.44 84 ALA A C 1
ATOM 592 O O . ALA A 1 84 ? 36.547 11.828 -21.436 1.00 81.44 84 ALA A O 1
ATOM 593 N N . MET A 1 85 ? 35.862 11.161 -19.403 1.00 75.44 85 MET A N 1
ATOM 594 C CA . MET A 1 85 ? 36.860 11.926 -18.652 1.00 75.44 85 MET A CA 1
ATOM 595 C C . MET A 1 85 ? 38.226 11.227 -18.640 1.00 75.44 85 MET A C 1
ATOM 597 O O . MET A 1 85 ? 39.236 11.913 -18.806 1.00 75.44 85 MET A O 1
ATOM 601 N N . ASP A 1 86 ? 38.259 9.897 -18.530 1.00 72.31 86 ASP A N 1
ATOM 602 C CA . ASP A 1 86 ? 39.484 9.086 -18.629 1.00 72.31 86 ASP A CA 1
ATOM 603 C C . ASP A 1 86 ? 40.114 9.187 -20.033 1.00 72.31 86 ASP A C 1
ATOM 605 O O . ASP A 1 86 ? 41.305 9.488 -20.177 1.00 72.31 86 ASP A O 1
ATOM 609 N N . ASP A 1 87 ? 39.295 9.090 -21.087 1.00 69.50 87 ASP A N 1
ATOM 610 C CA . ASP A 1 87 ? 39.741 9.267 -22.477 1.00 69.50 87 ASP A CA 1
ATOM 611 C C . ASP A 1 87 ? 40.274 10.691 -22.749 1.00 69.50 87 ASP A C 1
ATOM 613 O O . ASP A 1 87 ? 41.233 10.882 -23.507 1.00 69.50 87 ASP A O 1
ATOM 617 N N . ALA A 1 88 ? 39.684 11.716 -22.124 1.00 64.69 88 ALA A N 1
ATOM 618 C CA . ALA A 1 88 ? 40.138 13.100 -22.260 1.00 64.69 88 ALA A CA 1
ATOM 619 C C . ALA A 1 88 ? 41.470 13.368 -21.529 1.00 64.69 88 ALA A C 1
ATOM 621 O O . ALA A 1 88 ? 42.284 14.161 -22.016 1.00 64.69 88 ALA A O 1
ATOM 622 N N . GLU A 1 89 ? 41.724 12.704 -20.398 1.00 57.19 89 GLU A N 1
ATOM 623 C CA . GLU A 1 89 ? 42.987 12.789 -19.651 1.00 57.19 89 GLU A CA 1
ATOM 624 C C . GLU A 1 89 ? 44.131 12.054 -20.378 1.00 57.19 89 GLU A C 1
ATOM 626 O O . GLU A 1 89 ? 45.249 12.577 -20.481 1.00 57.19 89 GLU A O 1
ATOM 631 N N . ALA A 1 90 ? 43.839 10.908 -21.003 1.00 58.38 90 ALA A N 1
ATOM 632 C CA . ALA A 1 90 ? 44.795 10.157 -21.820 1.00 58.38 90 ALA A CA 1
ATOM 633 C C . ALA A 1 90 ? 45.269 10.932 -23.069 1.00 58.38 90 ALA A C 1
ATOM 635 O O . ALA A 1 90 ? 46.430 10.817 -23.471 1.00 58.38 90 ALA A O 1
ATOM 636 N N . VAL A 1 91 ? 44.409 11.768 -23.663 1.00 59.22 91 VAL A N 1
ATOM 637 C CA . VAL A 1 91 ? 44.761 12.641 -24.804 1.00 59.22 91 VAL A CA 1
ATOM 638 C C . VAL A 1 91 ? 45.538 13.895 -24.369 1.00 59.22 91 VAL A C 1
ATOM 640 O O . VAL A 1 91 ? 46.292 14.461 -25.165 1.00 59.22 91 VAL A O 1
ATOM 643 N N . ALA A 1 92 ? 45.395 14.334 -23.115 1.00 60.38 92 ALA A N 1
ATOM 644 C CA . ALA A 1 92 ? 46.026 15.551 -22.601 1.00 60.38 92 ALA A CA 1
ATOM 645 C C . ALA A 1 92 ? 47.477 15.362 -22.118 1.00 60.38 92 ALA A C 1
ATOM 647 O O . ALA A 1 92 ? 48.156 16.358 -21.857 1.00 60.38 92 ALA A O 1
ATOM 648 N N . THR A 1 93 ? 47.978 14.124 -22.024 1.00 60.00 93 THR A N 1
ATOM 649 C CA . THR A 1 93 ? 49.380 13.867 -21.659 1.00 60.00 93 THR A CA 1
ATOM 650 C C . THR A 1 93 ? 50.258 1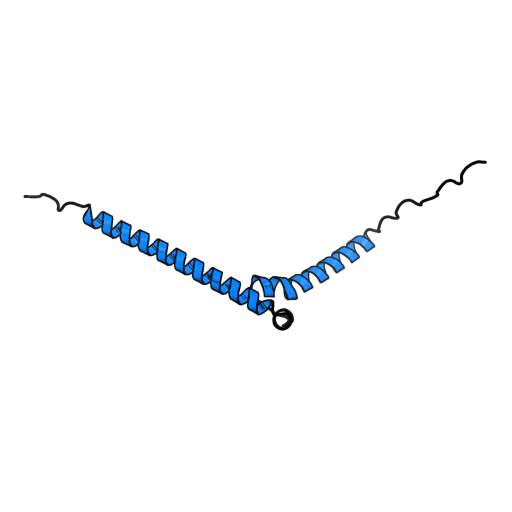3.938 -22.920 1.00 60.00 93 THR A C 1
ATOM 652 O O . THR A 1 93 ? 50.142 13.069 -23.787 1.00 60.00 93 THR A O 1
ATOM 655 N N . PRO A 1 94 ? 51.133 14.953 -23.088 1.00 64.75 94 PRO A N 1
ATOM 656 C CA . PRO A 1 94 ? 52.032 15.012 -24.237 1.00 64.75 94 PRO A CA 1
ATOM 657 C C . PRO A 1 94 ? 53.029 13.844 -24.160 1.00 64.75 94 PRO A C 1
ATOM 659 O O . PRO A 1 94 ? 53.470 13.521 -23.055 1.00 64.75 94 PRO A O 1
ATOM 662 N N . PRO A 1 95 ? 53.441 13.226 -25.286 1.00 63.59 95 PRO A N 1
ATOM 663 C CA . PRO A 1 95 ? 54.550 12.286 -25.256 1.00 63.59 95 PRO A CA 1
ATOM 664 C C . PRO A 1 95 ? 55.785 13.009 -24.713 1.00 63.59 95 PRO A C 1
ATOM 666 O O . PRO A 1 95 ? 56.175 14.065 -25.216 1.00 63.59 95 PRO A O 1
ATOM 669 N N . ASP A 1 96 ? 56.346 12.434 -23.654 1.00 57.88 96 ASP A N 1
ATOM 670 C CA . ASP A 1 96 ? 57.544 12.885 -22.963 1.00 57.88 96 ASP A CA 1
ATOM 671 C C . ASP A 1 96 ? 58.640 13.218 -23.991 1.00 57.88 96 ASP A C 1
ATOM 673 O O . ASP A 1 96 ? 59.116 12.357 -24.736 1.00 57.88 96 ASP A O 1
ATOM 677 N N . SER A 1 97 ? 59.003 14.499 -24.084 1.00 61.06 97 SER A N 1
ATOM 678 C CA . SER A 1 97 ? 60.090 14.980 -24.936 1.00 61.06 97 SER A CA 1
ATOM 679 C C . SER A 1 97 ? 61.417 14.608 -24.279 1.00 61.06 97 SER A C 1
ATOM 681 O O . SER A 1 97 ? 62.065 15.444 -23.651 1.00 61.06 97 SER A O 1
ATOM 683 N N . THR A 1 98 ? 61.827 13.348 -24.418 1.00 56.59 98 THR A N 1
ATOM 684 C CA . THR A 1 98 ? 63.190 12.898 -24.115 1.00 56.59 98 THR A CA 1
ATOM 685 C C . THR A 1 98 ? 63.879 12.431 -25.398 1.00 56.59 98 THR A C 1
ATOM 687 O O . THR A 1 98 ? 63.686 11.294 -25.818 1.00 56.59 98 THR A O 1
ATOM 690 N N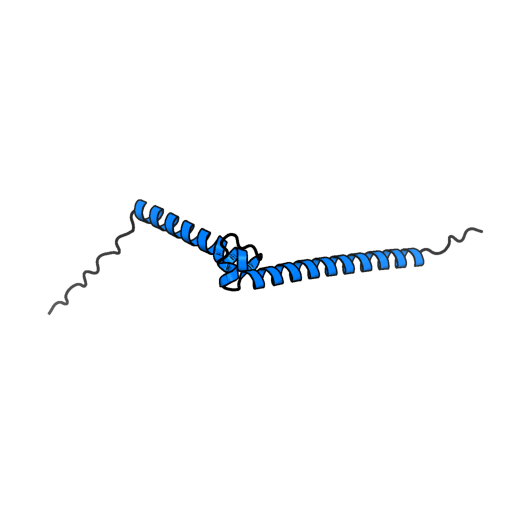 . ALA A 1 99 ? 64.666 13.319 -26.017 1.00 46.16 99 ALA A N 1
ATOM 691 C CA . ALA A 1 99 ? 65.904 13.032 -26.765 1.00 46.16 99 ALA A CA 1
ATOM 692 C C . ALA A 1 99 ? 66.528 14.333 -27.294 1.00 46.16 99 ALA A C 1
ATOM 694 O O . ALA A 1 99 ? 65.822 15.076 -28.012 1.00 46.16 99 ALA A O 1
#